Protein AF-A0A3N5FNW3-F1 (afdb_monomer_lite)

pLDDT: mean 94.52, std 5.98, range [54.44, 98.56]

Structure (mmCIF, N/CA/C/O backbone):
data_AF-A0A3N5FNW3-F1
#
_entry.id   AF-A0A3N5FNW3-F1
#
loop_
_atom_site.group_PDB
_atom_site.id
_atom_site.type_symbol
_atom_site.label_atom_id
_atom_site.label_alt_id
_atom_site.label_comp_id
_atom_site.label_asym_id
_atom_site.label_entity_id
_atom_site.label_seq_id
_atom_site.pdbx_PDB_ins_code
_atom_site.Cartn_x
_atom_site.Cartn_y
_atom_site.Cartn_z
_atom_site.occupancy
_atom_site.B_iso_or_equiv
_atom_site.auth_seq_id
_atom_site.auth_comp_id
_atom_site.auth_asym_id
_atom_site.auth_atom_id
_atom_site.pdbx_PDB_model_num
ATOM 1 N N . MET A 1 1 ? 2.738 19.727 2.397 1.00 54.44 1 MET A N 1
ATOM 2 C CA . MET A 1 1 ? 2.193 18.387 2.708 1.00 54.44 1 MET A CA 1
ATOM 3 C C . MET A 1 1 ? 2.433 17.497 1.495 1.00 54.44 1 MET A C 1
ATOM 5 O O . MET A 1 1 ? 2.194 17.968 0.390 1.00 54.44 1 MET A O 1
ATOM 9 N N . GLN A 1 2 ? 3.001 16.297 1.661 1.00 75.75 2 GLN A N 1
ATOM 10 C CA . GLN A 1 2 ? 3.288 15.395 0.532 1.00 75.75 2 GLN A CA 1
ATOM 11 C C . GLN A 1 2 ? 1.984 14.956 -0.161 1.00 75.75 2 GLN A C 1
ATOM 13 O O . GLN A 1 2 ? 0.974 14.750 0.507 1.00 75.75 2 GLN A O 1
ATOM 18 N N . GLN A 1 3 ? 2.010 14.795 -1.490 1.00 81.44 3 GLN A N 1
ATOM 19 C CA . GLN A 1 3 ? 0.824 14.460 -2.297 1.00 81.44 3 GLN A CA 1
ATOM 20 C C . GLN A 1 3 ? 0.137 13.150 -1.864 1.00 81.44 3 GLN A C 1
ATOM 22 O O . GLN A 1 3 ? -1.084 13.063 -1.937 1.00 81.44 3 GLN A O 1
ATOM 27 N N . ASN A 1 4 ? 0.884 12.142 -1.388 1.00 86.81 4 ASN A N 1
ATOM 28 C CA . ASN A 1 4 ? 0.294 10.868 -0.945 1.00 86.81 4 ASN A CA 1
ATOM 29 C C . ASN A 1 4 ? -0.661 11.056 0.253 1.00 86.81 4 ASN A C 1
ATOM 31 O O . ASN A 1 4 ? -1.770 10.531 0.226 1.00 86.81 4 ASN A O 1
ATOM 35 N N . LEU A 1 5 ? -0.293 11.893 1.229 1.00 91.56 5 LEU A N 1
ATOM 36 C CA . LEU A 1 5 ? -1.088 12.127 2.433 1.00 91.56 5 LEU A CA 1
ATOM 37 C C . LEU A 1 5 ? -2.385 12.853 2.089 1.00 91.56 5 LEU A C 1
ATOM 39 O O . LEU A 1 5 ? -3.418 12.585 2.686 1.00 91.56 5 LEU A O 1
ATOM 43 N N . GLN A 1 6 ? -2.350 13.749 1.099 1.00 95.31 6 GLN A N 1
ATOM 44 C CA . GLN A 1 6 ? -3.546 14.460 0.640 1.00 95.31 6 GLN A CA 1
ATOM 45 C C . GLN A 1 6 ? -4.550 13.504 -0.007 1.00 95.31 6 GLN A C 1
ATOM 47 O O . GLN A 1 6 ? -5.752 13.639 0.212 1.00 95.31 6 GLN A O 1
ATOM 52 N N . VAL A 1 7 ? -4.066 12.522 -0.773 1.00 95.94 7 VAL A N 1
ATOM 53 C CA . VAL A 1 7 ? -4.929 11.495 -1.369 1.00 95.94 7 VAL A CA 1
ATOM 54 C C . VAL A 1 7 ? -5.522 10.593 -0.285 1.00 95.94 7 VAL A C 1
ATOM 56 O O . VAL A 1 7 ? -6.724 10.342 -0.308 1.00 95.94 7 VAL A O 1
ATOM 59 N N . THR A 1 8 ? -4.724 10.143 0.687 1.00 96.56 8 THR A N 1
ATOM 60 C CA . THR A 1 8 ? -5.217 9.325 1.809 1.00 96.56 8 THR A CA 1
ATOM 61 C C . THR A 1 8 ? -6.236 10.086 2.661 1.00 96.56 8 THR A C 1
ATOM 63 O O . THR A 1 8 ? -7.318 9.563 2.913 1.00 96.56 8 THR A O 1
ATOM 66 N N . ASP A 1 9 ? -5.953 11.340 3.032 1.00 97.12 9 ASP A N 1
ATOM 67 C CA . ASP A 1 9 ? -6.885 12.201 3.779 1.00 97.12 9 ASP A CA 1
ATOM 68 C C . ASP A 1 9 ? -8.198 12.409 3.012 1.00 97.12 9 ASP A C 1
ATOM 70 O O . ASP A 1 9 ? -9.280 12.260 3.575 1.00 97.12 9 ASP A O 1
ATOM 74 N N . SER A 1 10 ? -8.118 12.666 1.702 1.00 97.81 10 SER A N 1
ATOM 75 C CA . SER A 1 10 ? -9.308 12.837 0.861 1.00 97.81 10 SER A CA 1
ATOM 76 C C . SER A 1 10 ? -10.157 11.569 0.813 1.00 97.81 10 SER A C 1
ATOM 78 O O . SER A 1 10 ? -11.372 11.650 0.966 1.00 97.81 10 SER A O 1
ATOM 80 N N . GLN A 1 11 ? -9.542 10.394 0.636 1.00 97.88 11 GLN A N 1
ATOM 81 C CA . GLN A 1 11 ? -10.275 9.124 0.639 1.00 97.88 11 GLN A CA 1
ATOM 82 C C . GLN A 1 11 ? -10.982 8.883 1.978 1.00 97.88 11 GLN A C 1
ATOM 84 O O . GLN A 1 11 ? -12.147 8.504 1.972 1.00 97.88 11 GLN A O 1
ATOM 89 N N . LEU A 1 12 ? -10.307 9.159 3.100 1.00 97.31 12 LEU A N 1
ATOM 90 C CA . LEU A 1 12 ? -10.851 8.984 4.452 1.00 97.31 12 LEU A CA 1
ATOM 91 C C . LEU A 1 12 ? -11.987 9.961 4.782 1.00 97.31 12 LEU A C 1
ATOM 93 O O . LEU A 1 12 ? -12.893 9.623 5.539 1.00 97.31 12 LEU A O 1
ATOM 97 N N . ARG A 1 13 ? -11.935 11.189 4.254 1.00 97.19 13 ARG A N 1
ATOM 98 C CA . ARG A 1 13 ? -12.933 12.232 4.545 1.00 97.19 13 ARG A CA 1
ATOM 99 C C . ARG A 1 13 ? -14.130 12.219 3.607 1.00 97.19 13 ARG A C 1
ATOM 101 O O . ARG A 1 13 ? -15.204 12.664 4.000 1.00 97.19 13 ARG A O 1
ATOM 108 N N . LEU A 1 14 ? -13.930 11.803 2.360 1.00 98.12 14 LEU A N 1
ATOM 109 C CA . LEU A 1 14 ? -14.918 11.959 1.290 1.00 98.12 14 LEU A CA 1
ATOM 110 C C . LEU A 1 14 ? -15.584 10.637 0.891 1.00 98.12 14 LEU A C 1
ATOM 112 O O . LEU A 1 14 ? -16.430 10.633 -0.001 1.00 98.12 14 LEU A O 1
ATOM 116 N N . SER A 1 15 ? -15.189 9.516 1.496 1.00 96.69 15 SER A N 1
ATOM 117 C CA . SER A 1 15 ? -15.657 8.182 1.128 1.00 96.69 15 SER A CA 1
ATOM 118 C C . SER A 1 15 ? -15.533 7.202 2.299 1.00 96.69 15 SER A C 1
ATOM 120 O O . SER A 1 15 ? -14.727 7.383 3.203 1.00 96.69 15 SER A O 1
ATOM 122 N N . ASP A 1 16 ? -16.321 6.133 2.244 1.00 94.94 16 ASP A N 1
ATOM 123 C CA . ASP A 1 16 ? -16.317 4.968 3.140 1.00 94.94 16 ASP A CA 1
ATOM 124 C C . ASP A 1 16 ? -15.891 3.667 2.421 1.00 94.94 16 ASP A C 1
ATOM 126 O O . ASP A 1 16 ? -15.898 2.578 2.995 1.00 94.94 16 ASP A O 1
ATOM 130 N N . LYS A 1 17 ? -15.513 3.775 1.142 1.00 95.62 17 LYS A N 1
ATOM 131 C CA . LYS A 1 17 ? -15.020 2.673 0.303 1.00 95.62 17 LYS A CA 1
ATOM 132 C C . LYS A 1 17 ? -13.613 2.200 0.708 1.00 95.62 17 LYS A C 1
ATOM 134 O O . LYS A 1 17 ? -12.864 2.968 1.312 1.00 95.62 17 LYS A O 1
ATOM 139 N N . PRO A 1 18 ? -13.210 0.974 0.305 1.00 94.25 18 PRO A N 1
ATOM 140 C CA . PRO A 1 18 ? -11.850 0.478 0.512 1.00 94.25 18 PRO A CA 1
ATOM 141 C C . PRO A 1 18 ? -10.775 1.452 0.015 1.00 94.25 18 PRO A C 1
ATOM 143 O O . PRO A 1 18 ? -10.905 2.032 -1.063 1.00 94.25 18 PRO A O 1
ATOM 146 N N . LEU A 1 19 ? -9.705 1.600 0.797 1.00 97.94 19 LEU A N 1
ATOM 147 C CA . LEU A 1 19 ? -8.696 2.641 0.605 1.00 97.94 19 LEU A CA 1
ATOM 148 C C . LEU A 1 19 ? -7.536 2.162 -0.269 1.00 97.94 19 LEU A C 1
ATOM 150 O O . LEU A 1 19 ? -6.964 1.095 -0.030 1.00 97.94 19 LEU A O 1
ATOM 154 N N . PHE A 1 20 ? -7.141 2.994 -1.229 1.00 97.81 20 PHE A N 1
ATOM 155 C CA . PHE A 1 20 ? -5.928 2.795 -2.012 1.00 97.81 20 PHE A CA 1
ATOM 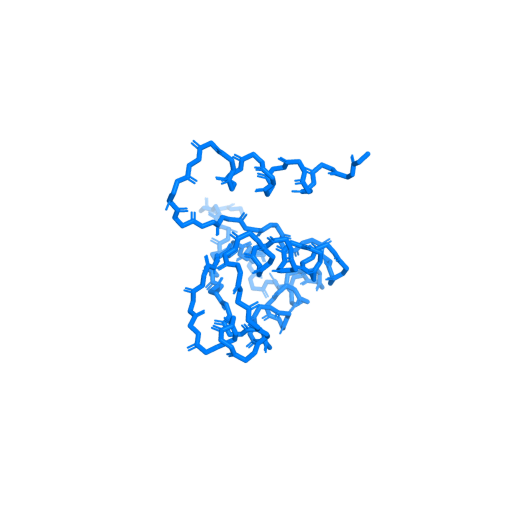156 C C . PHE A 1 20 ? -4.746 3.552 -1.396 1.00 97.81 20 PHE A C 1
ATOM 158 O O . PHE A 1 20 ? -4.856 4.734 -1.068 1.00 97.81 20 PHE A O 1
ATOM 165 N N . VAL A 1 21 ? -3.589 2.896 -1.303 1.00 97.62 21 VAL A N 1
ATOM 166 C CA . VAL A 1 21 ? -2.341 3.496 -0.810 1.00 97.62 21 VAL A CA 1
ATOM 167 C C . VAL A 1 21 ? -1.230 3.324 -1.846 1.00 97.62 21 VAL A C 1
ATOM 169 O O . VAL A 1 21 ? -1.003 2.235 -2.373 1.00 97.62 21 VAL A O 1
ATOM 172 N N . PHE A 1 22 ? -0.491 4.401 -2.124 1.00 95.75 22 PHE A N 1
ATOM 173 C CA . PHE A 1 22 ? 0.668 4.359 -3.019 1.00 95.75 22 PHE A CA 1
ATOM 174 C C . PHE A 1 22 ? 1.884 3.722 -2.328 1.00 95.75 22 PHE A C 1
ATOM 176 O O . PHE A 1 22 ? 2.415 4.281 -1.371 1.00 95.75 22 PHE A O 1
ATOM 183 N N . SER A 1 23 ? 2.409 2.622 -2.871 1.00 92.44 23 SER A N 1
ATOM 184 C CA . SER A 1 23 ? 3.570 1.904 -2.324 1.00 92.44 23 SER A CA 1
ATOM 185 C C . SER A 1 23 ? 4.926 2.437 -2.824 1.00 92.44 23 SER A C 1
ATOM 187 O O . SER A 1 23 ? 5.776 1.683 -3.293 1.00 92.44 23 SER A O 1
ATOM 189 N N . ARG A 1 24 ? 5.139 3.760 -2.771 1.00 87.50 24 ARG A N 1
ATOM 190 C CA . ARG A 1 24 ? 6.333 4.437 -3.332 1.00 87.50 24 ARG A CA 1
ATOM 191 C C . ARG A 1 24 ? 7.389 4.780 -2.275 1.00 87.50 24 ARG A C 1
ATOM 193 O O . ARG A 1 24 ? 7.952 5.873 -2.279 1.00 87.50 24 ARG A O 1
ATOM 200 N N . GLY A 1 25 ? 7.645 3.836 -1.375 1.00 91.44 25 GLY A N 1
ATOM 201 C CA . GLY A 1 25 ? 8.660 3.936 -0.329 1.00 91.44 25 GLY A CA 1
ATOM 202 C C . GLY A 1 25 ? 8.085 3.778 1.074 1.00 91.44 25 GLY A C 1
ATOM 203 O O . GLY A 1 25 ? 7.006 4.286 1.379 1.00 91.44 25 GLY A O 1
ATOM 204 N N . THR A 1 26 ? 8.847 3.104 1.932 1.00 94.94 26 THR A N 1
ATOM 205 C CA . THR A 1 26 ? 8.407 2.656 3.258 1.00 94.94 26 THR A CA 1
ATOM 206 C C . THR A 1 26 ? 7.873 3.778 4.133 1.00 94.94 26 THR A C 1
ATOM 208 O O . THR A 1 26 ? 6.803 3.624 4.705 1.00 94.94 26 THR A O 1
ATOM 211 N N . ALA A 1 27 ? 8.541 4.935 4.181 1.00 94.44 27 ALA A N 1
ATOM 212 C CA . ALA A 1 27 ? 8.066 6.066 4.982 1.00 94.44 27 ALA A CA 1
ATOM 213 C C . ALA A 1 27 ? 6.652 6.521 4.571 1.00 94.44 27 ALA A C 1
ATOM 215 O O . ALA A 1 27 ? 5.795 6.713 5.421 1.00 94.44 27 ALA A 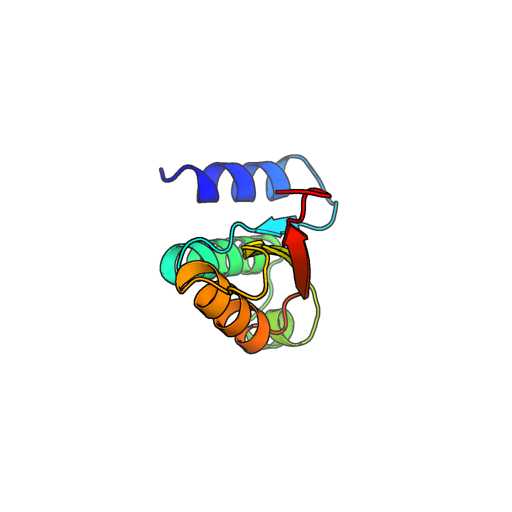O 1
ATOM 216 N N . GLN A 1 28 ? 6.377 6.602 3.264 1.00 93.50 28 GLN A N 1
ATOM 217 C CA . GLN A 1 28 ? 5.063 7.027 2.765 1.00 93.50 28 GLN A CA 1
ATOM 218 C C . GLN A 1 28 ? 3.975 5.996 3.080 1.00 93.50 28 GLN A C 1
ATOM 220 O O . GLN A 1 28 ? 2.845 6.360 3.398 1.00 93.50 28 GLN A O 1
ATOM 225 N N . VAL A 1 29 ? 4.314 4.709 2.971 1.00 96.25 29 VAL A N 1
ATOM 226 C CA . VAL A 1 29 ? 3.398 3.606 3.282 1.00 96.25 29 VAL A CA 1
ATOM 227 C C . VAL A 1 29 ? 3.056 3.601 4.768 1.00 96.25 29 VAL A C 1
ATOM 229 O O . VAL A 1 29 ? 1.879 3.541 5.111 1.00 96.25 29 VAL A O 1
ATOM 232 N N . VAL A 1 30 ? 4.067 3.730 5.630 1.00 96.56 30 VAL A N 1
ATOM 233 C CA . VAL A 1 30 ? 3.899 3.793 7.087 1.00 96.56 30 VAL A CA 1
ATOM 234 C C . VAL A 1 30 ? 3.032 4.986 7.483 1.00 96.56 30 VAL A C 1
ATOM 236 O O . VAL A 1 30 ? 2.063 4.799 8.213 1.00 96.56 30 VAL A O 1
ATOM 239 N N . ASP A 1 31 ? 3.294 6.178 6.938 1.00 96.94 31 ASP A N 1
ATOM 240 C CA . ASP A 1 31 ? 2.473 7.360 7.225 1.00 96.94 31 ASP A CA 1
ATOM 241 C C . ASP A 1 31 ? 1.005 7.145 6.814 1.00 96.94 31 ASP A C 1
ATOM 243 O O . ASP A 1 31 ? 0.084 7.498 7.552 1.00 96.94 31 ASP A O 1
ATOM 247 N N . CYS A 1 32 ? 0.760 6.523 5.654 1.00 97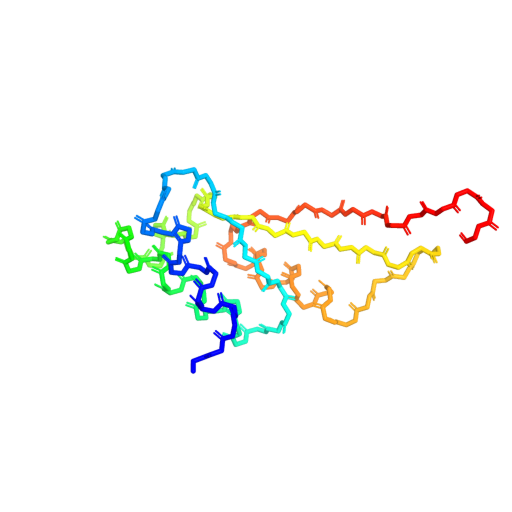.56 32 CYS A N 1
ATOM 248 C CA . CYS A 1 32 ? -0.600 6.211 5.214 1.00 97.56 32 CYS A CA 1
ATOM 249 C C . CYS A 1 32 ? -1.277 5.166 6.115 1.00 97.56 32 CYS A C 1
ATOM 251 O O . CYS A 1 32 ? -2.457 5.321 6.422 1.00 97.56 32 CYS A O 1
ATOM 253 N N . PHE A 1 33 ? -0.565 4.125 6.555 1.00 97.81 33 PHE A N 1
ATOM 254 C CA . PHE A 1 33 ? -1.108 3.137 7.492 1.00 97.81 33 PHE A CA 1
ATOM 255 C C . PHE A 1 33 ? -1.485 3.780 8.826 1.00 97.81 33 PHE A C 1
ATOM 257 O O . PHE A 1 33 ? -2.596 3.553 9.304 1.00 97.81 33 PHE A O 1
ATOM 264 N N . GLU A 1 34 ? -0.639 4.661 9.363 1.00 97.81 34 GLU A N 1
ATOM 265 C CA . GLU A 1 34 ? -0.947 5.401 10.589 1.00 97.81 34 GLU A CA 1
ATOM 266 C C . GLU A 1 34 ? -2.170 6.305 10.425 1.00 97.81 34 GLU A C 1
ATOM 268 O O . GLU A 1 34 ? -3.042 6.322 11.293 1.00 97.81 34 GLU A O 1
ATOM 273 N N . MET A 1 35 ? -2.309 7.001 9.292 1.00 97.88 35 MET A N 1
ATOM 274 C CA . MET A 1 35 ? -3.510 7.797 9.017 1.00 97.88 35 MET A CA 1
ATOM 275 C C . MET A 1 35 ? -4.782 6.945 9.023 1.00 97.88 35 MET A C 1
ATOM 277 O O . MET A 1 35 ? -5.781 7.337 9.626 1.00 97.88 35 MET A O 1
ATOM 281 N N . ILE A 1 36 ? -4.749 5.778 8.377 1.00 97.88 36 ILE A N 1
ATOM 282 C CA . ILE 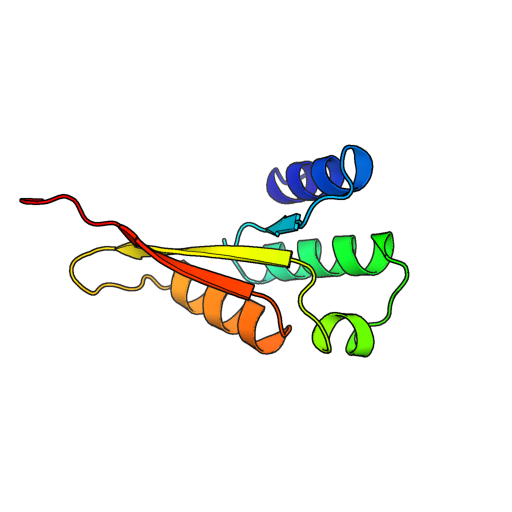A 1 36 ? -5.886 4.852 8.317 1.00 97.88 36 ILE A CA 1
ATOM 283 C C . ILE A 1 36 ? -6.209 4.318 9.714 1.00 97.88 36 ILE A C 1
ATOM 285 O O . ILE A 1 36 ? -7.372 4.280 10.121 1.00 97.88 36 ILE A O 1
ATOM 289 N N . ARG A 1 37 ? -5.179 3.944 10.475 1.00 97.75 37 ARG A N 1
ATOM 290 C CA . ARG A 1 37 ? -5.301 3.437 11.839 1.00 97.75 37 ARG A CA 1
ATOM 291 C C . ARG A 1 37 ? -5.929 4.475 12.776 1.00 97.75 37 ARG A C 1
ATOM 293 O O . ARG A 1 37 ? -6.886 4.156 13.482 1.00 97.75 37 ARG A O 1
ATOM 300 N N . ILE A 1 38 ? -5.451 5.721 12.723 1.00 97.81 38 ILE A N 1
ATOM 301 C CA . ILE A 1 38 ? -5.992 6.856 13.485 1.00 97.81 38 ILE A CA 1
ATOM 302 C C . ILE A 1 38 ? -7.441 7.138 13.081 1.00 97.81 38 ILE A C 1
ATOM 304 O O . ILE A 1 38 ? -8.297 7.272 13.953 1.00 97.81 38 ILE A O 1
ATOM 308 N N . ALA A 1 39 ? -7.737 7.196 11.781 1.00 97.19 39 ALA A N 1
ATOM 309 C CA . ALA A 1 39 ? -9.079 7.502 11.290 1.00 97.19 39 ALA A CA 1
ATOM 310 C C . ALA A 1 39 ? -10.116 6.434 11.674 1.00 97.19 39 ALA A C 1
ATOM 312 O O . ALA A 1 39 ? -11.269 6.770 11.939 1.00 97.19 39 ALA A O 1
ATOM 313 N N . HIS A 1 40 ? -9.712 5.163 11.750 1.00 96.06 40 HIS A N 1
ATOM 314 C CA . HIS A 1 40 ? -10.573 4.078 12.222 1.00 96.06 40 HIS A CA 1
ATOM 315 C C . HIS A 1 40 ? -10.548 3.869 13.743 1.00 96.06 40 HIS A C 1
ATOM 317 O O . HIS A 1 40 ? -11.340 3.073 14.243 1.00 96.06 40 HIS A O 1
ATOM 323 N N . GLY A 1 41 ? -9.675 4.559 14.485 1.00 97.69 41 GLY A N 1
ATOM 324 C CA . GLY A 1 41 ? -9.593 4.457 15.945 1.00 97.69 41 GLY A CA 1
ATOM 325 C C . GLY A 1 41 ? -9.168 3.075 16.452 1.00 97.69 41 GLY A C 1
ATOM 326 O O . GLY A 1 41 ? -9.684 2.611 17.466 1.00 97.69 41 GLY A O 1
ATOM 327 N N . ILE A 1 42 ? -8.261 2.403 15.741 1.00 97.88 42 ILE A N 1
ATOM 328 C CA . ILE A 1 42 ? -7.816 1.032 16.047 1.00 97.88 42 ILE A CA 1
ATOM 329 C C . ILE A 1 42 ? -6.334 0.987 16.445 1.00 97.88 42 ILE A C 1
ATOM 331 O O . ILE A 1 42 ? -5.579 1.927 16.199 1.00 97.88 42 ILE A O 1
ATOM 335 N N . ASP A 1 43 ? -5.897 -0.099 17.076 1.00 97.88 43 ASP A N 1
ATOM 336 C CA . ASP A 1 43 ? -4.482 -0.341 17.375 1.00 97.88 43 ASP A CA 1
ATOM 337 C C . ASP A 1 43 ? -3.766 -1.078 16.228 1.00 97.88 43 ASP A C 1
ATOM 339 O O . ASP A 1 43 ? -4.387 -1.517 15.254 1.00 97.88 43 ASP A O 1
ATOM 343 N N . ASP A 1 44 ? -2.441 -1.195 16.328 1.00 96.88 44 ASP A N 1
ATOM 344 C CA . ASP A 1 44 ? -1.604 -1.854 15.319 1.00 96.88 44 ASP A CA 1
ATOM 345 C C . ASP A 1 44 ? -1.984 -3.320 15.117 1.00 96.88 44 ASP A C 1
ATOM 347 O O . ASP A 1 44 ? -2.064 -3.791 13.983 1.00 96.88 44 ASP A O 1
ATOM 351 N N . ALA A 1 45 ? -2.254 -4.045 16.205 1.00 97.38 45 ALA A N 1
ATOM 352 C CA . ALA A 1 45 ? -2.616 -5.456 16.136 1.00 97.38 45 ALA A CA 1
ATOM 353 C C . ALA A 1 45 ? -3.932 -5.654 15.365 1.00 97.38 45 ALA A C 1
ATOM 355 O O . ALA A 1 45 ? -4.024 -6.512 14.487 1.00 97.38 45 ALA A O 1
ATOM 356 N N . THR A 1 46 ? -4.933 -4.812 15.628 1.00 97.94 46 THR A N 1
ATOM 357 C CA . THR A 1 46 ? -6.229 -4.818 14.935 1.00 97.94 46 THR A CA 1
ATOM 358 C C . THR A 1 46 ? -6.118 -4.326 13.492 1.00 97.94 46 THR A C 1
ATOM 360 O O . THR A 1 46 ? -6.894 -4.754 12.627 1.00 97.94 46 THR A O 1
ATOM 363 N N . PHE A 1 47 ? -5.174 -3.424 13.206 1.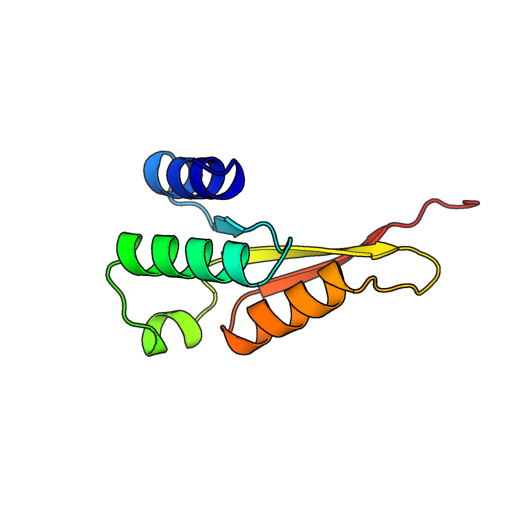00 97.81 47 PHE A N 1
ATOM 364 C CA . PHE A 1 47 ? -4.853 -3.016 11.842 1.00 97.81 47 PHE A CA 1
ATOM 365 C C . PHE A 1 47 ? -4.257 -4.181 11.042 1.00 97.81 47 PHE A C 1
ATOM 367 O O . PHE A 1 47 ? -4.736 -4.465 9.949 1.00 97.81 47 PHE A O 1
ATOM 374 N N . GLN A 1 48 ? -3.280 -4.895 11.609 1.00 97.50 48 GLN A N 1
ATOM 375 C CA . GLN A 1 48 ? -2.579 -6.002 10.948 1.00 97.50 48 GLN A CA 1
ATOM 376 C C . GLN A 1 48 ? -3.419 -7.280 10.818 1.00 97.50 48 GLN A C 1
ATOM 378 O O . GLN A 1 48 ? -3.195 -8.076 9.909 1.00 97.50 48 GLN A O 1
ATOM 383 N N . ALA A 1 49 ? -4.394 -7.488 11.705 1.00 97.62 49 ALA A N 1
ATOM 384 C CA . ALA A 1 49 ? -5.219 -8.694 11.710 1.00 97.62 49 ALA A CA 1
ATOM 385 C C . ALA A 1 49 ? -6.191 -8.799 10.520 1.00 97.62 49 ALA A C 1
ATOM 387 O O . ALA A 1 49 ? -6.715 -9.885 10.263 1.00 97.62 49 ALA A O 1
ATOM 388 N N . GLN A 1 50 ? -6.494 -7.692 9.830 1.00 96.44 50 GLN A N 1
ATOM 389 C CA . GLN A 1 50 ? -7.492 -7.658 8.758 1.00 96.44 50 GLN A CA 1
ATOM 390 C C . GLN A 1 50 ? -7.094 -6.690 7.631 1.00 96.44 50 GLN A C 1
ATOM 392 O O . GLN A 1 50 ? -6.589 -5.602 7.912 1.00 96.44 50 GLN A O 1
ATOM 397 N N . PRO A 1 51 ? -7.398 -7.020 6.361 1.00 97.25 51 PRO A N 1
ATOM 398 C CA . PRO A 1 51 ? -7.275 -6.085 5.247 1.00 97.25 51 PRO A CA 1
ATOM 399 C C . PRO A 1 51 ? -8.078 -4.797 5.455 1.00 97.25 51 PRO A C 1
ATOM 401 O O . PRO A 1 51 ? -9.285 -4.847 5.697 1.00 97.25 51 PRO A O 1
ATOM 404 N N . ARG A 1 52 ? -7.430 -3.638 5.309 1.00 97.31 52 ARG A N 1
ATOM 405 C CA . ARG A 1 52 ? -8.070 -2.308 5.416 1.00 97.31 52 ARG A CA 1
ATOM 406 C C . ARG A 1 52 ? -7.766 -1.401 4.237 1.00 97.31 52 ARG A C 1
ATOM 408 O O . ARG A 1 52 ? -8.549 -0.513 3.911 1.00 97.31 52 ARG A O 1
ATOM 415 N N . CYS A 1 53 ? -6.646 -1.647 3.577 1.00 98.19 53 CYS A N 1
ATOM 416 C CA . CYS A 1 53 ? -6.262 -0.961 2.361 1.00 98.19 53 CYS A CA 1
ATOM 417 C C . CYS A 1 53 ? -5.623 -1.928 1.373 1.00 98.19 53 CYS A C 1
ATOM 419 O O . CYS A 1 53 ? -5.270 -3.068 1.698 1.00 98.19 53 CYS A O 1
ATOM 421 N N . TYR A 1 54 ? -5.477 -1.445 0.149 1.00 98.38 54 TYR A N 1
ATOM 422 C CA . TYR A 1 54 ? -4.785 -2.159 -0.902 1.00 98.38 54 TYR A CA 1
ATOM 423 C C . TYR A 1 54 ? -3.826 -1.237 -1.646 1.00 98.38 54 TYR A C 1
ATOM 425 O O . TYR A 1 54 ? -3.950 -0.009 -1.637 1.00 98.38 54 TYR A O 1
ATOM 433 N N . THR A 1 55 ? -2.869 -1.853 -2.324 1.00 98.06 55 THR A N 1
ATOM 434 C CA . THR A 1 55 ? -1.990 -1.174 -3.270 1.00 98.06 55 THR A CA 1
ATOM 435 C C . THR A 1 55 ? -1.920 -1.926 -4.587 1.00 98.06 55 THR A C 1
ATOM 437 O O . THR A 1 55 ? -2.323 -3.087 -4.678 1.00 98.06 55 THR A O 1
ATOM 440 N N . VAL A 1 56 ? -1.399 -1.252 -5.605 1.00 97.19 56 VAL A N 1
ATOM 441 C CA . VAL A 1 56 ? -1.131 -1.821 -6.923 1.00 97.19 56 VAL A CA 1
ATOM 442 C C . VAL A 1 56 ? 0.375 -1.917 -7.089 1.00 97.19 56 VAL A C 1
ATOM 444 O O . VAL A 1 56 ? 1.078 -0.911 -7.006 1.00 97.19 56 VAL A O 1
ATOM 447 N N . ILE A 1 57 ? 0.849 -3.131 -7.347 1.00 96.50 57 ILE A N 1
ATOM 448 C CA . ILE A 1 57 ? 2.250 -3.431 -7.606 1.00 96.50 57 ILE A CA 1
ATOM 449 C C . ILE A 1 57 ? 2.389 -3.790 -9.078 1.00 96.50 57 ILE A C 1
ATOM 451 O O . ILE A 1 57 ? 2.071 -4.907 -9.489 1.00 96.50 57 ILE A O 1
ATOM 455 N N . ASN A 1 58 ? 2.877 -2.844 -9.872 1.00 93.88 58 ASN A N 1
ATOM 456 C CA . ASN A 1 58 ? 3.118 -3.086 -11.287 1.00 93.88 58 ASN A CA 1
ATOM 457 C C . ASN A 1 58 ? 4.476 -3.756 -11.477 1.00 93.88 58 ASN A C 1
ATOM 459 O O . ASN A 1 58 ? 5.495 -3.209 -11.067 1.00 93.88 58 ASN A O 1
ATOM 463 N N . THR A 1 59 ? 4.514 -4.920 -12.124 1.00 92.00 59 THR A N 1
ATOM 464 C CA . THR A 1 59 ? 5.796 -5.494 -12.559 1.00 92.00 59 THR A CA 1
ATOM 465 C C . THR A 1 59 ? 6.153 -4.939 -13.932 1.00 92.00 59 THR A C 1
ATOM 467 O O . THR A 1 59 ? 5.299 -4.918 -14.822 1.00 92.00 59 THR A O 1
ATOM 470 N N . ASN A 1 60 ? 7.410 -4.553 -14.125 1.00 89.88 60 ASN A N 1
ATOM 471 C CA . ASN A 1 60 ? 7.935 -4.148 -15.424 1.00 89.88 60 ASN A CA 1
ATOM 472 C C . ASN A 1 60 ? 8.134 -5.416 -16.271 1.00 89.88 60 ASN A C 1
ATOM 474 O O . ASN A 1 60 ? 9.057 -6.198 -16.041 1.00 89.88 60 ASN A O 1
ATOM 478 N N . SER A 1 61 ? 7.232 -5.694 -17.210 1.00 86.00 61 SER A N 1
ATOM 479 C CA . SER A 1 61 ? 7.389 -6.863 -18.079 1.00 86.00 61 SER A CA 1
ATOM 480 C C . SER A 1 61 ? 8.440 -6.618 -19.176 1.00 86.00 61 SER A C 1
ATOM 482 O O . SER A 1 61 ? 8.561 -5.491 -19.646 1.00 86.00 61 SER A O 1
ATOM 484 N N . PRO A 1 62 ? 9.172 -7.664 -19.616 1.00 87.38 62 PRO A N 1
ATOM 485 C CA . PRO A 1 62 ? 9.060 -9.048 -19.159 1.00 87.38 62 PRO A CA 1
ATOM 486 C C . PRO A 1 62 ? 9.879 -9.345 -17.886 1.00 87.38 62 PRO A C 1
ATOM 488 O O . PRO A 1 62 ? 11.105 -9.292 -17.891 1.00 87.38 62 PRO A O 1
ATOM 491 N N . ARG A 1 63 ? 9.185 -9.821 -16.837 1.00 88.94 63 ARG A N 1
ATOM 492 C CA . ARG A 1 63 ? 9.755 -10.473 -15.636 1.00 88.94 63 ARG A CA 1
ATOM 493 C C . ARG A 1 63 ? 10.701 -9.616 -14.780 1.00 88.94 63 ARG A C 1
ATOM 495 O O . ARG A 1 63 ? 11.599 -10.162 -14.143 1.00 88.94 63 ARG A O 1
ATOM 502 N N . GLN A 1 64 ? 10.484 -8.307 -14.701 1.00 92.44 64 GLN A N 1
ATOM 503 C CA . GLN A 1 64 ? 11.237 -7.434 -13.806 1.00 92.44 64 GLN A 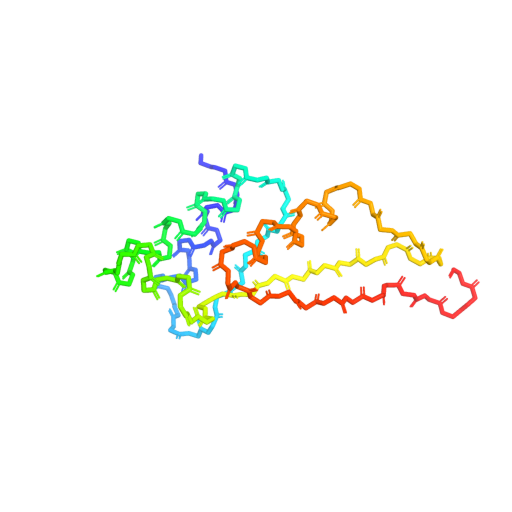CA 1
ATOM 504 C C . GLN A 1 64 ? 10.340 -6.866 -12.704 1.00 92.44 64 GLN A C 1
ATOM 506 O O . GLN A 1 64 ? 9.285 -6.284 -12.950 1.00 92.44 64 GLN A O 1
ATOM 511 N N . LEU A 1 65 ? 10.794 -7.009 -11.463 1.00 92.75 65 LEU A N 1
ATOM 512 C CA . LEU A 1 65 ? 10.226 -6.329 -10.309 1.00 92.75 65 LEU A CA 1
ATOM 513 C C . LEU A 1 65 ? 11.269 -5.323 -9.829 1.00 92.75 65 LEU A C 1
ATOM 515 O O . LEU A 1 65 ? 12.380 -5.707 -9.461 1.00 92.75 65 LEU A O 1
ATOM 519 N N . ASP A 1 66 ? 10.953 -4.035 -9.932 1.00 92.38 66 ASP A N 1
ATOM 520 C CA . ASP A 1 66 ? 11.878 -2.993 -9.501 1.00 92.38 66 ASP A CA 1
ATOM 521 C C . ASP A 1 66 ? 11.934 -2.878 -7.971 1.00 92.38 66 ASP A C 1
ATOM 523 O O . ASP A 1 66 ? 11.080 -3.380 -7.238 1.00 92.38 66 ASP A O 1
ATOM 527 N N . VAL A 1 67 ? 12.997 -2.237 -7.482 1.00 93.56 67 VAL A N 1
ATOM 528 C CA . VAL A 1 67 ? 13.268 -2.118 -6.045 1.00 93.56 67 VAL A CA 1
ATOM 529 C C . VAL A 1 67 ? 12.111 -1.440 -5.293 1.00 93.56 67 VAL A C 1
ATOM 531 O O . VAL A 1 67 ? 11.700 -1.986 -4.267 1.00 93.56 67 VAL A O 1
ATOM 534 N N . PRO A 1 68 ? 11.535 -0.313 -5.766 1.00 92.00 68 PRO A N 1
ATOM 535 C CA . PRO A 1 68 ? 10.369 0.284 -5.116 1.00 92.00 68 PRO A CA 1
ATOM 536 C C . PRO A 1 68 ? 9.167 -0.662 -5.004 1.00 92.00 68 PRO A C 1
ATOM 538 O O . PRO A 1 68 ? 8.536 -0.716 -3.949 1.00 92.00 68 PRO A O 1
ATOM 541 N N . MET A 1 69 ? 8.861 -1.429 -6.053 1.00 95.38 69 MET A N 1
ATOM 542 C CA . MET A 1 69 ? 7.748 -2.383 -6.052 1.00 95.38 69 MET A CA 1
ATOM 543 C C . MET A 1 69 ? 8.004 -3.575 -5.120 1.00 95.38 69 MET A C 1
ATOM 545 O O . MET A 1 69 ? 7.112 -3.953 -4.358 1.00 95.38 69 MET A O 1
ATOM 549 N N . CYS A 1 70 ? 9.229 -4.115 -5.101 1.00 95.88 70 CYS A N 1
ATOM 550 C CA . CYS A 1 70 ? 9.656 -5.113 -4.112 1.00 95.88 70 CYS A CA 1
ATOM 551 C C . CYS A 1 70 ? 9.452 -4.609 -2.679 1.00 95.88 70 CYS A C 1
ATOM 553 O O . CYS A 1 70 ? 8.902 -5.322 -1.840 1.00 95.88 70 CYS A O 1
ATOM 555 N N . GLN A 1 71 ? 9.883 -3.376 -2.400 1.00 96.94 71 GLN A N 1
ATOM 556 C CA . GLN A 1 71 ? 9.750 -2.785 -1.072 1.00 96.94 71 GLN A CA 1
ATOM 557 C C . GLN A 1 71 ? 8.276 -2.614 -0.690 1.00 96.94 71 GLN A C 1
ATOM 559 O O . GLN A 1 71 ? 7.887 -2.972 0.418 1.00 96.94 71 GLN A O 1
ATOM 564 N N . GLY A 1 72 ? 7.443 -2.163 -1.632 1.00 96.81 72 GLY A N 1
ATOM 565 C CA . GLY A 1 72 ? 5.997 -2.069 -1.449 1.00 96.81 72 GLY A CA 1
ATOM 566 C C . GLY A 1 72 ? 5.348 -3.401 -1.068 1.00 96.81 72 GLY A C 1
ATOM 567 O O . GLY A 1 72 ? 4.561 -3.441 -0.126 1.00 96.81 72 GLY A O 1
ATOM 568 N N . ILE A 1 73 ? 5.717 -4.498 -1.741 1.00 97.69 73 ILE A N 1
ATOM 569 C CA . ILE A 1 73 ? 5.239 -5.846 -1.390 1.00 97.69 73 ILE A CA 1
ATOM 570 C C . ILE A 1 73 ? 5.618 -6.199 0.050 1.00 97.69 73 ILE A C 1
ATOM 572 O O . ILE A 1 73 ? 4.772 -6.660 0.812 1.00 97.69 73 ILE A O 1
ATOM 576 N N . ILE A 1 74 ? 6.881 -5.984 0.427 1.00 97.94 74 ILE A N 1
ATOM 577 C CA . ILE A 1 74 ? 7.381 -6.320 1.766 1.00 97.94 74 ILE A CA 1
ATOM 578 C C . ILE A 1 74 ? 6.641 -5.514 2.839 1.00 97.94 74 ILE A C 1
ATOM 580 O O . ILE A 1 74 ? 6.228 -6.085 3.849 1.00 97.94 74 ILE A O 1
ATOM 584 N N . ASP A 1 75 ? 6.455 -4.212 2.626 1.00 98.00 75 ASP A N 1
ATOM 585 C CA . ASP A 1 75 ? 5.819 -3.321 3.599 1.00 98.00 75 ASP A CA 1
ATOM 586 C C . ASP A 1 75 ? 4.339 -3.678 3.809 1.00 98.00 75 ASP A C 1
ATOM 588 O O . ASP A 1 75 ? 3.882 -3.785 4.948 1.00 98.00 75 ASP A O 1
ATOM 592 N N . PHE A 1 76 ? 3.601 -3.947 2.728 1.00 98.31 76 PHE A N 1
ATOM 593 C CA . PHE A 1 76 ? 2.194 -4.350 2.809 1.00 98.31 76 PHE A CA 1
ATOM 594 C C . PHE A 1 76 ? 2.023 -5.746 3.406 1.00 98.31 76 PHE A C 1
ATOM 596 O O . PHE A 1 76 ? 1.157 -5.935 4.258 1.00 98.31 76 PHE A O 1
ATOM 603 N N . ALA A 1 77 ? 2.869 -6.706 3.019 1.00 97.81 77 ALA A N 1
ATOM 604 C CA . ALA A 1 77 ? 2.824 -8.058 3.565 1.00 97.81 77 ALA A CA 1
ATOM 605 C C . ALA A 1 77 ? 3.103 -8.069 5.076 1.00 97.81 77 ALA A C 1
ATOM 607 O O . ALA A 1 77 ? 2.399 -8.744 5.824 1.00 97.81 77 ALA A O 1
ATOM 608 N N . ARG A 1 78 ? 4.082 -7.280 5.543 1.00 97.31 78 ARG A N 1
ATOM 609 C CA . ARG A 1 78 ? 4.374 -7.120 6.980 1.00 97.31 78 ARG A CA 1
ATOM 610 C C . ARG A 1 78 ? 3.210 -6.510 7.754 1.00 97.31 78 ARG A C 1
ATOM 612 O O . ARG A 1 78 ? 3.016 -6.858 8.911 1.00 97.31 78 ARG A O 1
ATOM 619 N N . ALA A 1 79 ? 2.449 -5.623 7.122 1.00 97.69 79 ALA A N 1
ATOM 620 C CA . ALA A 1 79 ? 1.302 -4.964 7.732 1.00 97.69 79 ALA A CA 1
ATOM 621 C C . ALA A 1 79 ? -0.027 -5.728 7.556 1.00 97.69 79 ALA A C 1
ATOM 623 O O . ALA A 1 79 ? -1.075 -5.203 7.930 1.00 97.69 79 ALA A O 1
ATOM 624 N N . GLY A 1 80 ? -0.018 -6.926 6.957 1.00 97.88 80 GLY A N 1
ATOM 625 C CA . GLY A 1 80 ? -1.236 -7.707 6.701 1.00 97.88 80 GLY A CA 1
ATOM 626 C C . GLY A 1 80 ? -2.192 -7.074 5.678 1.00 97.88 80 GLY A C 1
ATOM 627 O O . GLY A 1 80 ? -3.385 -7.371 5.683 1.00 97.88 80 GLY A O 1
ATOM 628 N N . GLN A 1 81 ? -1.692 -6.181 4.817 1.00 98.56 81 GLN A N 1
ATOM 629 C CA . GLN A 1 81 ? -2.491 -5.429 3.844 1.00 98.56 81 GLN A CA 1
ATOM 630 C C . GLN A 1 81 ? -2.419 -6.040 2.435 1.00 98.56 81 GLN A C 1
ATOM 632 O O . GLN A 1 81 ? -1.560 -6.868 2.129 1.00 98.56 81 GLN A O 1
ATOM 637 N N . VAL A 1 82 ? -3.342 -5.641 1.554 1.00 98.31 82 VAL A N 1
ATOM 638 C CA . VAL A 1 82 ? -3.531 -6.295 0.249 1.00 98.31 82 VAL A CA 1
ATOM 639 C C . VAL A 1 82 ? -2.585 -5.733 -0.812 1.00 98.31 82 VAL A C 1
ATOM 641 O O . VAL A 1 82 ? -2.568 -4.531 -1.079 1.00 98.31 82 VAL A O 1
ATOM 644 N N . CYS A 1 83 ? -1.867 -6.620 -1.501 1.00 97.88 83 CYS A N 1
ATOM 645 C CA . CYS A 1 83 ? -1.134 -6.297 -2.725 1.00 97.88 83 CYS A CA 1
ATOM 646 C C . CYS A 1 83 ? -1.879 -6.826 -3.952 1.00 97.88 83 CYS A C 1
ATOM 648 O O . CYS A 1 83 ? -2.028 -8.036 -4.120 1.00 97.88 83 CYS A O 1
ATOM 650 N N . VAL A 1 84 ? -2.278 -5.931 -4.852 1.00 97.88 84 VAL A N 1
ATOM 651 C CA . VAL A 1 84 ? -2.753 -6.294 -6.189 1.00 97.88 84 VAL A CA 1
ATOM 652 C C . VAL A 1 84 ? -1.544 -6.278 -7.125 1.00 97.88 84 VAL A C 1
ATOM 654 O O . VAL A 1 84 ? -1.095 -5.214 -7.543 1.00 97.88 84 VAL A O 1
ATOM 657 N N . ILE A 1 85 ? -0.967 -7.451 -7.399 1.00 96.25 85 ILE A N 1
ATOM 658 C CA . ILE A 1 85 ? 0.227 -7.586 -8.247 1.00 96.25 85 ILE A CA 1
ATOM 659 C C . ILE A 1 85 ? -0.203 -7.728 -9.708 1.00 96.25 85 ILE A C 1
ATOM 661 O O . ILE A 1 85 ? -0.870 -8.696 -10.073 1.00 96.25 85 ILE A O 1
ATOM 665 N N . THR A 1 86 ? 0.191 -6.772 -10.545 1.00 94.44 86 THR A N 1
ATOM 666 C CA . THR A 1 86 ? -0.284 -6.637 -11.926 1.00 94.44 86 THR A CA 1
ATOM 667 C C . THR A 1 86 ? 0.879 -6.533 -12.905 1.00 94.44 86 THR A C 1
ATOM 669 O O . THR A 1 86 ? 1.554 -5.504 -12.963 1.00 94.44 86 THR A O 1
ATOM 672 N N . PRO A 1 87 ? 1.126 -7.567 -13.725 1.00 93.06 87 PRO A N 1
ATOM 673 C CA . PRO A 1 87 ? 2.081 -7.448 -14.813 1.00 93.06 87 PRO A CA 1
ATOM 674 C C . PRO A 1 87 ? 1.638 -6.400 -15.829 1.00 93.06 87 PRO A C 1
ATOM 676 O O . PRO A 1 87 ? 0.598 -6.558 -16.469 1.00 93.06 87 PRO A O 1
ATOM 679 N N . PHE A 1 88 ? 2.435 -5.347 -16.014 1.00 91.75 88 PHE A N 1
ATOM 680 C CA . PHE A 1 88 ? 2.179 -4.378 -17.070 1.00 91.75 88 PHE A CA 1
ATOM 681 C C . PHE A 1 88 ? 2.846 -4.858 -18.353 1.00 91.75 88 PHE A C 1
ATOM 683 O O . PHE A 1 88 ? 4.067 -4.819 -18.475 1.00 91.75 88 PHE A O 1
ATOM 690 N N . THR A 1 89 ? 2.039 -5.357 -19.287 1.00 90.31 89 THR A N 1
ATOM 691 C CA . THR A 1 89 ? 2.517 -5.976 -20.528 1.00 90.31 89 THR A CA 1
ATOM 692 C C . THR A 1 89 ? 1.747 -5.422 -21.714 1.00 90.31 89 THR A C 1
ATOM 694 O O . THR A 1 89 ? 0.525 -5.285 -21.653 1.00 90.31 89 THR A O 1
ATOM 697 N N . LEU A 1 90 ? 2.457 -5.155 -22.806 1.00 90.06 90 LEU A N 1
ATOM 698 C CA . LEU A 1 90 ? 1.886 -4.769 -24.089 1.00 90.06 90 LEU A CA 1
ATOM 699 C C . LEU A 1 90 ? 2.258 -5.856 -25.102 1.00 90.06 90 LEU A C 1
ATOM 701 O O . LEU A 1 90 ? 3.416 -6.236 -25.214 1.00 90.06 90 LEU A O 1
ATOM 705 N N . ALA A 1 91 ? 1.284 -6.414 -25.823 1.00 91.50 91 ALA A N 1
ATOM 706 C CA . ALA A 1 91 ? 1.586 -7.454 -26.804 1.00 91.50 91 ALA A CA 1
ATOM 707 C C . ALA A 1 91 ? 2.508 -6.888 -27.902 1.00 91.50 91 ALA A C 1
ATOM 709 O O . ALA A 1 91 ? 2.095 -6.020 -28.667 1.00 91.50 91 ALA A O 1
ATOM 710 N N . GLY A 1 92 ? 3.748 -7.382 -27.966 1.00 90.00 92 GLY A N 1
ATOM 711 C CA . GLY A 1 92 ? 4.761 -6.925 -28.922 1.00 90.00 92 GLY A CA 1
ATOM 712 C C . GLY A 1 92 ? 5.682 -5.797 -28.434 1.00 90.00 92 GLY A C 1
ATOM 713 O O . GLY A 1 92 ? 6.462 -5.309 -29.251 1.00 90.00 92 GLY A O 1
ATOM 714 N N . ALA A 1 93 ? 5.620 -5.401 -27.154 1.00 78.12 93 ALA A N 1
ATOM 715 C CA . ALA A 1 93 ? 6.519 -4.422 -26.531 1.00 78.12 93 ALA A CA 1
ATOM 716 C C . ALA A 1 93 ? 6.935 -4.819 -25.103 1.00 78.12 93 ALA A C 1
ATOM 718 O O . ALA A 1 93 ? 6.198 -5.593 -24.449 1.00 78.12 93 ALA A O 1
#

Foldseek 3Di:
DDPQVVQLVCCLPVHPDAAEHELQDLVRRVVSLVVQCVSVVHDQVVQQVDERHEYEQEAAPPPHRDPSSVSSVVNQVVSNYYYDYHYDDDVPD

Sequence (93 aa):
MQQNLQVTDSQLRLSDKPLFVFSRGTAQVVDCFEMIRIAHGIDDATFQAQPRCYTVINTNSPRQLDVPMCQGIIDFARAGQVCVITPFTLAGA

Radius of gyration: 14.12 Å; chains: 1; bounding box: 30×29×46 Å

Secondary structure (DSSP, 8-state):
--HHHHHHHHHHHH--SPEE---S-HHHHHHHHHHHHHHHT--HHHHHTS--EEEEEEEETTTB--HHHHHHHHHHHHTTPEEEEEEE--TT-